Protein AF-A0A3B9QHI1-F1 (afdb_monomer_lite)

Structure (mmCIF, N/CA/C/O backbone):
data_AF-A0A3B9QHI1-F1
#
_entry.id   AF-A0A3B9QHI1-F1
#
loop_
_atom_site.group_PDB
_atom_site.id
_atom_site.type_symbol
_atom_site.label_atom_id
_atom_site.label_alt_id
_atom_site.label_comp_id
_atom_site.label_asym_id
_atom_site.label_entity_id
_atom_site.label_seq_id
_atom_site.pdbx_PDB_ins_code
_atom_site.Cartn_x
_atom_site.Cartn_y
_atom_site.Cartn_z
_atom_site.occupancy
_atom_site.B_iso_or_equiv
_atom_site.auth_seq_id
_atom_site.auth_comp_id
_atom_site.auth_asym_id
_atom_site.auth_atom_id
_atom_site.pdbx_PDB_model_num
ATOM 1 N N . ARG A 1 1 ? -18.632 -11.301 19.209 1.00 90.12 1 ARG A N 1
ATOM 2 C CA . ARG A 1 1 ? -17.151 -11.157 19.117 1.00 90.12 1 ARG A CA 1
ATOM 3 C C . ARG A 1 1 ? -16.697 -10.230 20.248 1.00 90.12 1 ARG A C 1
ATOM 5 O O . ARG A 1 1 ? -17.574 -9.635 20.858 1.00 90.12 1 ARG A O 1
ATOM 12 N N . ILE A 1 2 ? -15.401 -10.123 20.565 1.00 94.69 2 ILE A N 1
ATOM 13 C CA . ILE A 1 2 ? -14.924 -9.305 21.708 1.00 94.69 2 ILE A CA 1
ATOM 14 C C . ILE A 1 2 ? -15.295 -7.815 21.593 1.00 94.69 2 ILE A C 1
ATOM 16 O O . ILE A 1 2 ? -15.522 -7.154 22.594 1.00 94.69 2 ILE A O 1
ATOM 20 N N . ASP A 1 3 ? -15.435 -7.315 20.370 1.00 94.81 3 ASP A N 1
ATOM 21 C CA . ASP A 1 3 ? -15.789 -5.937 20.030 1.00 94.81 3 ASP A CA 1
ATOM 22 C C . ASP A 1 3 ? -17.287 -5.743 19.723 1.00 94.81 3 ASP A C 1
ATOM 24 O O . ASP A 1 3 ? -17.668 -4.775 19.073 1.00 94.81 3 ASP A O 1
ATOM 28 N N . GLY A 1 4 ? -18.147 -6.688 20.123 1.00 96.25 4 GLY A N 1
ATOM 29 C CA . GLY A 1 4 ? -19.610 -6.573 20.009 1.00 96.25 4 GLY A CA 1
ATOM 30 C C . GLY A 1 4 ? -20.208 -6.825 18.618 1.00 96.25 4 GLY A C 1
ATOM 31 O O . GLY A 1 4 ? -21.412 -7.034 18.514 1.00 96.25 4 GLY A O 1
ATOM 32 N N . ARG A 1 5 ? -19.390 -6.898 17.563 1.00 97.31 5 ARG A N 1
ATOM 33 C CA . ARG A 1 5 ? -19.866 -7.054 16.179 1.00 97.31 5 ARG A CA 1
ATOM 34 C C . ARG A 1 5 ? -20.458 -8.427 15.862 1.00 97.31 5 ARG A C 1
ATOM 36 O O . ARG A 1 5 ? -20.025 -9.455 16.412 1.00 97.31 5 ARG A O 1
ATOM 43 N N . ALA A 1 6 ? -21.360 -8.451 14.880 1.00 97.44 6 ALA A N 1
ATOM 44 C CA . ALA A 1 6 ? -21.867 -9.677 14.270 1.00 97.44 6 ALA A CA 1
ATOM 45 C C . ALA A 1 6 ? -20.784 -10.422 13.457 1.00 97.44 6 ALA A C 1
ATOM 47 O O . ALA A 1 6 ? -19.690 -9.916 13.169 1.00 97.44 6 ALA A O 1
ATOM 48 N N . THR A 1 7 ? -21.072 -11.669 13.079 1.00 96.94 7 THR A N 1
ATOM 49 C CA . THR A 1 7 ? -20.154 -12.505 12.282 1.00 96.94 7 THR A CA 1
ATOM 50 C C . THR A 1 7 ? -19.936 -11.958 10.871 1.00 96.94 7 THR A C 1
ATOM 52 O O . THR A 1 7 ? -18.851 -12.119 10.319 1.00 96.94 7 THR A O 1
ATOM 55 N N . ASN A 1 8 ? -20.931 -11.261 10.325 1.00 97.00 8 ASN A N 1
ATOM 56 C CA . ASN A 1 8 ? -20.933 -10.648 8.997 1.00 97.00 8 ASN A CA 1
ATOM 57 C C . ASN A 1 8 ? -20.693 -9.127 9.015 1.00 97.00 8 ASN A C 1
ATOM 59 O O . ASN A 1 8 ? -20.695 -8.495 7.963 1.00 97.00 8 ASN A O 1
ATOM 63 N N . GLU A 1 9 ? -20.487 -8.530 10.185 1.00 97.69 9 GLU A N 1
ATOM 64 C CA . GLU A 1 9 ? -20.316 -7.087 10.315 1.00 97.69 9 GLU A CA 1
ATOM 65 C C . GLU A 1 9 ? -18.841 -6.690 10.167 1.00 97.69 9 GLU A C 1
ATOM 67 O O . GLU A 1 9 ? -17.955 -7.182 10.879 1.00 97.69 9 GLU A O 1
ATOM 72 N N . VAL A 1 10 ? -18.563 -5.777 9.234 1.00 97.19 10 VAL A N 1
ATOM 73 C CA . VAL A 1 10 ? -17.227 -5.219 8.978 1.00 97.19 10 VAL A CA 1
ATOM 74 C C . VAL A 1 10 ? -16.997 -4.002 9.882 1.00 97.19 10 VAL A C 1
ATOM 76 O O . VAL A 1 10 ? -17.929 -3.272 10.195 1.00 97.19 10 VAL A O 1
ATOM 79 N N . ARG A 1 11 ? -15.751 -3.783 10.327 1.00 98.19 11 ARG A N 1
ATOM 80 C CA . ARG A 1 11 ? -15.374 -2.563 11.073 1.00 98.19 11 ARG A CA 1
ATOM 81 C C . ARG A 1 11 ? -15.601 -1.314 10.200 1.00 98.19 11 ARG A C 1
ATOM 83 O O . ARG A 1 11 ? -15.497 -1.450 8.981 1.00 98.19 11 ARG A O 1
ATOM 90 N N . PRO A 1 12 ? -15.815 -0.123 10.787 1.00 97.75 12 PRO A N 1
ATOM 91 C CA . PRO A 1 12 ? -15.927 1.124 10.033 1.00 97.75 12 PRO A CA 1
ATOM 92 C C . PRO A 1 12 ? -14.778 1.305 9.039 1.00 97.75 12 PRO A C 1
ATOM 94 O O . PRO A 1 12 ? -13.628 0.988 9.359 1.00 97.75 12 PRO A O 1
ATOM 97 N N . LEU A 1 13 ? -15.112 1.781 7.840 1.00 98.38 13 LEU A N 1
ATOM 98 C CA . LEU A 1 13 ? -14.196 1.945 6.715 1.00 98.38 13 LEU A CA 1
ATOM 99 C C . LEU A 1 13 ? -14.056 3.424 6.366 1.00 98.38 13 LEU A C 1
ATOM 101 O O . LEU A 1 13 ? -15.054 4.140 6.302 1.00 98.38 13 LEU A O 1
ATOM 105 N N . SER A 1 14 ? -12.836 3.845 6.060 1.00 98.44 14 SER A N 1
ATOM 106 C CA . SER A 1 14 ? -12.573 5.100 5.363 1.00 98.44 14 SER A CA 1
ATOM 107 C C . SER A 1 14 ? -11.465 4.907 4.333 1.00 98.44 14 SER A C 1
ATOM 109 O O . SER A 1 14 ? -10.597 4.036 4.459 1.00 98.44 14 SER A O 1
ATOM 111 N N . ALA A 1 15 ? -11.543 5.701 3.271 1.00 98.31 15 ALA A N 1
ATOM 112 C CA . ALA A 1 15 ? -10.564 5.725 2.203 1.00 98.31 15 ALA A CA 1
ATOM 113 C C . ALA A 1 15 ? -10.424 7.159 1.699 1.00 98.31 15 ALA A C 1
ATOM 115 O O . ALA A 1 15 ? -11.423 7.814 1.400 1.00 98.31 15 ALA A O 1
ATOM 116 N N . GLU A 1 16 ? -9.186 7.617 1.590 1.00 98.00 16 GLU A N 1
ATOM 117 C CA . GLU A 1 16 ? -8.834 8.929 1.065 1.00 98.00 16 GLU A CA 1
ATOM 118 C C . GLU A 1 16 ? -7.718 8.778 0.031 1.00 98.00 16 GLU A C 1
ATOM 120 O O . GLU A 1 16 ? -6.805 7.966 0.200 1.00 98.00 16 GLU A O 1
ATOM 125 N N . VAL A 1 17 ? -7.801 9.547 -1.053 1.00 97.94 17 VAL A N 1
ATOM 126 C CA . VAL A 1 17 ? -6.788 9.604 -2.116 1.00 97.94 17 VAL A CA 1
ATOM 127 C C . VAL A 1 17 ? -6.042 10.932 -2.047 1.00 97.94 17 VAL A C 1
ATOM 129 O O . VAL A 1 17 ? -6.572 11.908 -1.533 1.00 97.94 17 VAL A O 1
ATOM 132 N N . ALA A 1 18 ? -4.824 10.973 -2.588 1.00 96.19 18 ALA A N 1
ATOM 133 C CA . ALA A 1 18 ? -3.967 12.163 -2.585 1.00 96.19 18 ALA A CA 1
ATOM 134 C C . ALA A 1 18 ? -3.612 12.692 -1.174 1.00 96.19 18 ALA A C 1
ATOM 136 O O . ALA A 1 18 ? -3.323 13.874 -1.009 1.00 96.19 18 ALA A O 1
ATOM 137 N N . TYR A 1 19 ? -3.556 11.808 -0.170 1.00 97.00 19 TYR A N 1
ATOM 138 C CA . TYR A 1 19 ? -3.277 12.154 1.233 1.00 97.00 19 TYR A CA 1
ATOM 139 C C . TYR A 1 19 ? -1.910 12.834 1.457 1.00 97.00 19 TYR A C 1
ATOM 141 O O . TYR A 1 19 ? -1.772 13.711 2.301 1.00 97.00 19 TYR A O 1
ATOM 149 N N . VAL A 1 20 ? -0.883 12.457 0.683 1.00 95.75 20 VAL A N 1
ATOM 150 C CA . VAL A 1 20 ? 0.472 13.063 0.740 1.00 95.75 20 VAL A CA 1
ATOM 151 C C . VAL A 1 20 ? 0.587 14.292 -0.192 1.00 95.75 20 VAL A C 1
ATOM 153 O O . VAL A 1 20 ? 1.663 14.859 -0.391 1.00 95.75 20 VAL A O 1
ATOM 156 N N . GLY A 1 21 ? -0.532 14.729 -0.776 1.00 92.69 21 GLY A N 1
ATOM 157 C CA . GLY A 1 21 ? -0.589 15.814 -1.751 1.00 92.69 21 GLY A CA 1
ATOM 158 C C . GLY A 1 21 ? 0.126 15.487 -3.065 1.00 92.69 21 GLY A C 1
ATOM 159 O O . GLY A 1 21 ? 0.399 14.329 -3.387 1.00 92.69 21 GLY A O 1
ATOM 160 N N . GLU A 1 22 ? 0.451 16.536 -3.822 1.00 90.25 22 GLU A N 1
ATOM 161 C CA . GLU A 1 22 ? 1.016 16.450 -5.181 1.00 90.25 22 GLU A CA 1
ATOM 162 C C . GLU A 1 22 ? 2.497 16.033 -5.226 1.00 90.25 22 GLU A C 1
ATOM 164 O O . GLU A 1 22 ? 3.050 15.799 -6.297 1.00 90.25 22 GLU A O 1
ATOM 169 N N . THR A 1 23 ? 3.164 15.931 -4.071 1.00 94.38 23 THR A N 1
ATOM 170 C CA . THR A 1 23 ? 4.592 15.565 -4.003 1.00 94.38 23 THR A CA 1
ATOM 171 C C . THR A 1 23 ? 4.858 14.104 -4.372 1.00 94.38 23 THR A C 1
ATOM 173 O O . THR A 1 23 ? 5.952 13.769 -4.826 1.00 94.38 23 THR A O 1
ATOM 176 N N . ALA A 1 24 ? 3.863 13.230 -4.204 1.00 96.94 24 ALA A N 1
ATOM 177 C CA . ALA A 1 24 ? 3.903 11.848 -4.659 1.00 96.94 24 ALA A CA 1
ATOM 178 C C . ALA A 1 24 ? 3.124 11.692 -5.971 1.00 96.94 24 ALA A C 1
ATOM 180 O O . ALA A 1 24 ? 2.087 12.320 -6.157 1.00 96.94 24 ALA A O 1
ATOM 181 N N . HIS A 1 25 ? 3.553 10.773 -6.845 1.00 97.81 25 HIS A N 1
ATOM 182 C CA . HIS A 1 25 ? 2.799 10.460 -8.069 1.00 97.81 25 HIS A CA 1
ATOM 183 C C . HIS A 1 25 ? 1.394 9.914 -7.773 1.00 97.81 25 HIS A C 1
ATOM 185 O O . HIS A 1 25 ? 0.471 10.098 -8.560 1.00 97.81 25 HIS A O 1
ATOM 191 N N . GLY A 1 26 ? 1.236 9.221 -6.645 1.00 98.06 26 GLY A N 1
ATOM 192 C CA . GLY A 1 26 ? -0.059 8.819 -6.118 1.00 98.06 26 GLY A CA 1
ATOM 193 C C . GLY A 1 26 ? 0.049 8.450 -4.646 1.00 98.06 26 GLY A C 1
ATOM 194 O O . GLY A 1 26 ? 1.080 7.951 -4.198 1.00 98.06 26 GLY A O 1
ATOM 195 N N . SER A 1 27 ? -1.011 8.681 -3.879 1.00 98.38 27 SER A N 1
ATOM 196 C CA . SER A 1 27 ? -1.086 8.255 -2.481 1.00 98.38 27 SER A CA 1
ATOM 197 C C . SER A 1 27 ? -2.519 7.930 -2.076 1.00 98.38 27 SER A C 1
ATOM 199 O O . SER A 1 27 ? -3.472 8.424 -2.685 1.00 98.38 27 SER A O 1
ATOM 201 N N . GLY A 1 28 ? -2.667 7.093 -1.051 1.00 98.06 28 GLY A N 1
ATOM 202 C CA . GLY A 1 28 ? -3.963 6.798 -0.456 1.00 98.06 28 GLY A CA 1
ATOM 203 C C . GLY A 1 28 ? -3.850 6.301 0.980 1.00 98.06 28 GLY A C 1
ATOM 204 O O . GLY A 1 28 ? -2.978 5.485 1.292 1.00 98.06 28 GLY A O 1
ATOM 205 N N . LEU A 1 29 ? -4.744 6.790 1.837 1.00 98.31 29 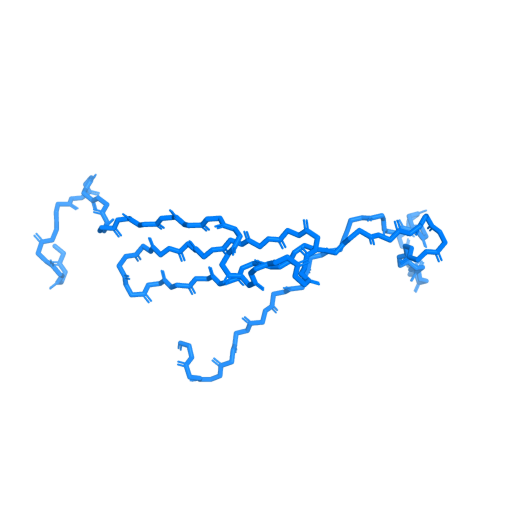LEU A N 1
ATOM 206 C CA . LEU A 1 29 ? -4.892 6.367 3.223 1.00 98.31 29 LEU A CA 1
ATOM 207 C C . LEU A 1 29 ? -6.146 5.501 3.333 1.00 98.31 29 LEU A C 1
ATOM 209 O O . LEU A 1 29 ? -7.252 5.945 3.028 1.00 98.31 29 LEU A O 1
ATOM 213 N N . PHE A 1 30 ? -5.969 4.253 3.752 1.00 98.62 30 PHE A N 1
ATOM 214 C CA . PHE A 1 30 ? -7.068 3.324 3.989 1.00 98.62 30 PHE A CA 1
ATOM 215 C C . PHE A 1 30 ? -7.132 2.967 5.465 1.00 98.62 30 PHE A C 1
ATOM 217 O O . PHE A 1 30 ? -6.109 2.648 6.076 1.00 98.62 30 PHE A O 1
ATOM 224 N N . GLN A 1 31 ? -8.339 2.949 6.022 1.00 98.69 31 GLN A N 1
ATOM 225 C CA . GLN A 1 31 ? -8.558 2.548 7.401 1.00 98.69 31 GLN A CA 1
ATOM 226 C C . GLN A 1 31 ? -9.767 1.625 7.534 1.00 98.69 31 GLN A C 1
ATOM 228 O O . GLN A 1 31 ? -10.821 1.831 6.933 1.00 98.69 31 GLN A O 1
ATOM 233 N N . ARG A 1 32 ? -9.602 0.587 8.358 1.00 98.56 32 ARG A N 1
ATOM 234 C CA . ARG A 1 32 ? -10.652 -0.360 8.736 1.00 98.56 32 ARG A CA 1
ATOM 235 C C . ARG A 1 32 ? -10.580 -0.648 10.232 1.00 98.56 32 ARG A C 1
ATOM 237 O O . ARG A 1 32 ? -9.824 -1.523 10.666 1.00 98.56 32 ARG A O 1
ATOM 244 N N . GLY A 1 33 ? -11.401 0.045 11.016 1.00 97.44 33 GLY A N 1
ATOM 245 C CA . GLY A 1 33 ? -11.247 0.112 12.471 1.00 97.44 33 GLY A CA 1
ATOM 246 C C . GLY A 1 33 ? -9.884 0.699 12.843 1.00 97.44 33 GLY A C 1
ATOM 247 O O . GLY A 1 33 ? -9.505 1.743 12.326 1.00 97.44 33 GLY A O 1
ATOM 248 N N . GLU A 1 34 ? -9.125 0.007 13.689 1.00 97.38 34 GLU A N 1
ATOM 249 C CA . GLU A 1 34 ? -7.775 0.435 14.101 1.00 97.38 34 GLU A CA 1
ATOM 250 C C . GLU A 1 34 ? -6.677 0.070 13.091 1.00 97.38 34 GLU A C 1
ATOM 252 O O . GLU A 1 34 ? -5.561 0.559 13.180 1.00 97.38 34 GLU A O 1
ATOM 257 N N . THR A 1 35 ? -6.974 -0.770 12.093 1.00 98.12 35 THR A N 1
ATOM 258 C CA . THR A 1 35 ? -6.003 -1.073 11.036 1.00 98.12 35 THR A CA 1
ATOM 259 C C . THR A 1 35 ? -5.953 0.092 10.052 1.00 98.12 35 THR A C 1
ATOM 261 O O . THR A 1 35 ? -6.930 0.301 9.329 1.00 98.12 35 THR A O 1
ATOM 264 N N . GLN A 1 36 ? -4.826 0.801 9.987 1.00 98.50 36 GLN A N 1
ATOM 265 C CA . GLN A 1 36 ? -4.591 1.898 9.046 1.00 98.50 36 GLN A CA 1
ATOM 266 C C . GLN A 1 36 ? -3.356 1.616 8.180 1.00 98.50 36 GLN A C 1
ATOM 268 O O . GLN A 1 36 ? -2.354 1.098 8.664 1.00 98.50 36 GLN A O 1
ATOM 273 N N . VAL A 1 37 ? -3.439 1.935 6.886 1.00 98.38 37 VAL A N 1
ATOM 274 C CA . VAL A 1 37 ? -2.331 1.787 5.933 1.00 98.38 37 VAL A CA 1
ATOM 275 C C . VAL A 1 37 ? -2.240 3.029 5.056 1.00 98.38 37 VAL A C 1
ATOM 277 O O . VAL A 1 37 ? -3.210 3.393 4.388 1.00 98.38 37 VAL A O 1
ATOM 280 N N .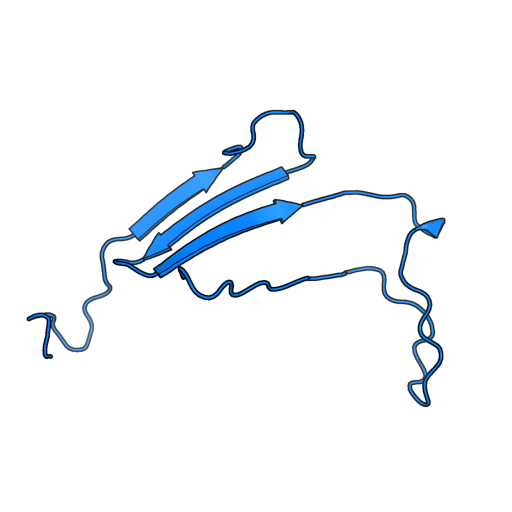 LEU A 1 38 ? -1.055 3.639 5.019 1.00 98.19 38 LEU A N 1
ATOM 281 C CA . LEU A 1 38 ? -0.695 4.670 4.051 1.00 98.19 38 LEU A CA 1
ATOM 282 C C . LEU A 1 38 ? 0.067 4.029 2.887 1.00 98.19 38 LEU A C 1
ATOM 284 O O . LEU A 1 38 ? 1.117 3.423 3.086 1.00 98.19 38 LEU A O 1
ATOM 288 N N . ASN A 1 39 ? -0.447 4.196 1.671 1.00 98.19 39 ASN A N 1
ATOM 289 C CA . ASN A 1 39 ? 0.205 3.748 0.445 1.00 98.19 39 ASN A CA 1
ATOM 290 C C . ASN A 1 39 ? 0.709 4.950 -0.350 1.00 98.19 39 ASN A C 1
ATOM 292 O O . ASN A 1 39 ? -0.010 5.937 -0.517 1.00 98.19 39 ASN A O 1
ATOM 296 N N . VAL A 1 40 ? 1.922 4.839 -0.889 1.00 98.25 40 VAL A N 1
ATOM 297 C CA . VAL A 1 40 ? 2.529 5.840 -1.772 1.00 98.25 40 VAL A CA 1
ATOM 298 C C . VAL A 1 40 ? 3.030 5.139 -3.027 1.00 98.25 40 VAL A C 1
ATOM 300 O O . VAL A 1 40 ? 3.725 4.129 -2.955 1.00 98.25 40 VAL A O 1
ATOM 303 N N . THR A 1 41 ? 2.647 5.666 -4.184 1.00 98.12 41 THR A N 1
ATOM 304 C CA . THR A 1 41 ? 3.021 5.156 -5.502 1.00 98.12 41 THR A CA 1
ATOM 305 C C . THR A 1 41 ? 4.070 6.061 -6.123 1.00 98.12 41 THR A C 1
ATOM 307 O O . THR A 1 41 ? 3.916 7.283 -6.156 1.00 98.12 41 THR A O 1
ATOM 310 N N . THR A 1 42 ? 5.100 5.440 -6.691 1.00 98.00 42 THR A N 1
ATOM 311 C CA . THR A 1 42 ? 6.139 6.123 -7.460 1.00 98.00 42 THR A CA 1
ATOM 312 C C . THR A 1 42 ? 6.201 5.536 -8.863 1.00 98.00 42 THR A C 1
ATOM 314 O O . THR A 1 42 ? 6.295 4.322 -9.026 1.00 98.00 42 THR A O 1
ATOM 317 N N . LEU A 1 43 ? 6.171 6.400 -9.876 1.00 97.88 43 LEU A N 1
ATOM 318 C CA . LEU A 1 43 ? 6.399 6.047 -11.269 1.00 97.88 43 LEU A CA 1
ATOM 319 C C . LEU A 1 43 ? 7.852 6.356 -11.633 1.00 97.88 43 LEU A C 1
ATOM 321 O O . LEU A 1 43 ? 8.370 7.426 -11.321 1.00 97.88 43 LEU A O 1
ATOM 325 N N . GLY A 1 44 ? 8.510 5.400 -12.280 1.00 97.06 44 GLY A N 1
ATOM 326 C CA . GLY A 1 44 ? 9.877 5.528 -12.770 1.00 97.06 44 GLY A CA 1
ATOM 327 C C . GLY A 1 44 ? 9.979 5.081 -14.223 1.00 97.06 44 GLY A C 1
ATOM 328 O O . GLY A 1 44 ? 9.080 4.432 -14.760 1.00 97.06 44 GLY A O 1
ATOM 329 N N . MET A 1 45 ? 11.092 5.421 -14.867 1.00 98.06 45 MET A N 1
ATOM 330 C CA . MET A 1 45 ? 11.425 4.889 -16.192 1.00 98.06 45 MET A CA 1
ATOM 331 C C . MET A 1 45 ? 11.688 3.378 -16.107 1.00 98.06 45 MET A C 1
ATOM 333 O O . MET A 1 45 ? 12.146 2.903 -15.072 1.00 98.06 45 MET A O 1
ATOM 337 N N . SER A 1 46 ? 11.533 2.631 -17.206 1.00 95.38 46 SER A N 1
ATOM 338 C CA . SER A 1 46 ? 11.821 1.183 -17.236 1.00 95.38 46 SER A CA 1
ATOM 339 C C . SER A 1 46 ? 13.235 0.826 -16.765 1.00 95.38 46 SER A C 1
ATOM 341 O O . SER A 1 46 ? 13.422 -0.210 -16.147 1.00 95.38 46 SER A O 1
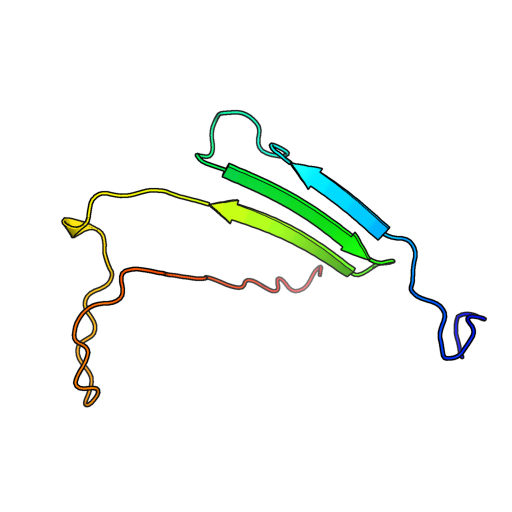ATOM 343 N N . ARG A 1 47 ? 14.227 1.708 -16.960 1.00 96.25 47 ARG A N 1
ATOM 344 C CA . ARG A 1 47 ? 15.597 1.512 -16.442 1.00 96.25 47 ARG A CA 1
ATOM 345 C C . ARG A 1 47 ? 15.709 1.484 -14.909 1.00 96.25 47 ARG A C 1
ATOM 347 O O . ARG A 1 47 ? 16.777 1.177 -14.400 1.00 96.25 47 ARG A O 1
ATOM 354 N N . MET A 1 48 ? 14.658 1.890 -14.197 1.00 97.50 48 MET A N 1
ATOM 355 C CA . MET A 1 48 ? 14.578 1.908 -12.733 1.00 97.50 48 MET A CA 1
ATOM 356 C C . MET A 1 48 ? 13.871 0.667 -12.175 1.00 97.50 48 MET A C 1
ATOM 358 O O . MET A 1 48 ? 13.637 0.595 -10.970 1.00 97.50 48 MET A O 1
ATOM 362 N N . GLU A 1 49 ? 13.482 -0.285 -13.028 1.00 97.25 49 GLU A N 1
ATOM 363 C CA . GLU A 1 49 ? 12.997 -1.580 -12.562 1.00 97.25 49 GLU A CA 1
ATOM 364 C C . GLU A 1 49 ? 14.095 -2.333 -11.800 1.00 97.25 49 GLU A C 1
ATOM 366 O O . GLU A 1 49 ? 15.290 -2.137 -12.033 1.00 97.25 49 GLU A O 1
ATOM 371 N N . GLN A 1 50 ? 13.692 -3.200 -10.874 1.00 97.50 50 GLN A N 1
ATOM 372 C CA . GLN A 1 50 ? 14.648 -3.955 -10.075 1.00 97.50 50 GLN A CA 1
ATOM 373 C C . GLN A 1 50 ? 15.254 -5.082 -10.914 1.00 97.50 50 GLN A C 1
ATOM 375 O O . GLN A 1 50 ? 14.523 -5.932 -11.422 1.00 97.50 50 GLN A O 1
ATOM 380 N N . LEU A 1 51 ? 16.585 -5.115 -11.002 1.00 96.81 51 LEU A N 1
ATOM 381 C CA . LEU A 1 51 ? 17.322 -6.288 -11.465 1.00 96.81 51 LEU A CA 1
ATOM 382 C C . LEU A 1 51 ? 17.372 -7.329 -10.344 1.00 96.81 51 LEU A C 1
ATOM 384 O O . LEU A 1 51 ? 17.601 -6.993 -9.180 1.00 96.81 51 LEU A O 1
ATOM 388 N N . ILE A 1 52 ? 17.135 -8.586 -10.697 1.00 96.62 52 ILE A N 1
ATOM 389 C CA . ILE A 1 52 ? 17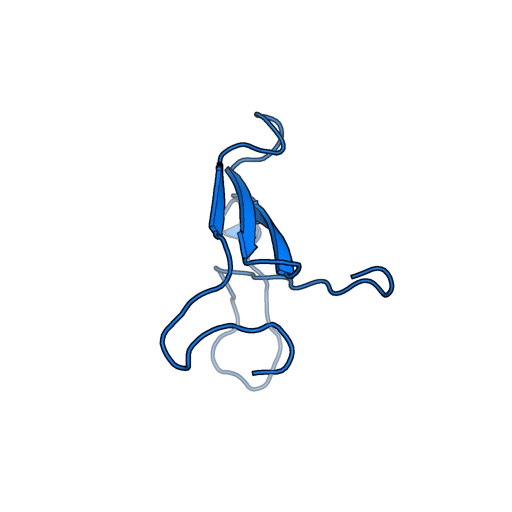.091 -9.719 -9.780 1.00 96.62 52 ILE A CA 1
ATOM 390 C C . ILE A 1 52 ? 18.090 -10.757 -10.278 1.00 96.62 52 ILE A C 1
ATOM 392 O O . ILE A 1 52 ? 17.891 -11.353 -11.328 1.00 96.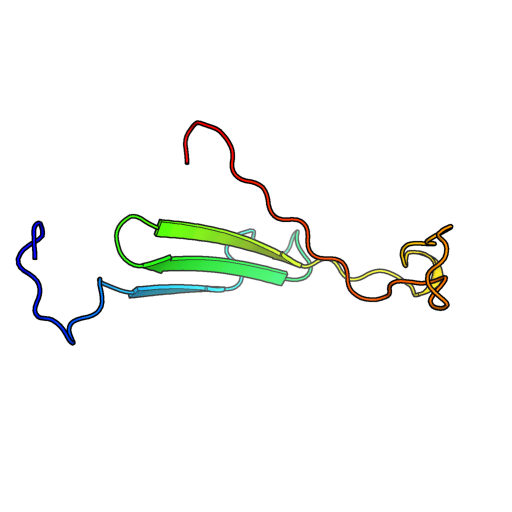62 52 ILE A O 1
ATOM 396 N N . ASP A 1 53 ? 19.139 -10.993 -9.495 1.00 95.62 53 ASP A N 1
ATOM 397 C CA . ASP A 1 53 ? 20.101 -12.064 -9.746 1.00 95.62 53 ASP A CA 1
ATOM 398 C C . ASP A 1 53 ? 19.826 -13.220 -8.781 1.00 95.62 53 ASP A C 1
ATOM 400 O O . ASP A 1 53 ? 20.241 -13.225 -7.621 1.00 95.62 53 ASP A O 1
ATOM 404 N N . THR A 1 54 ? 18.989 -14.152 -9.232 1.00 95.94 54 THR A N 1
ATOM 405 C CA . THR A 1 54 ? 18.608 -15.354 -8.484 1.00 95.94 54 THR A CA 1
ATOM 406 C C . THR A 1 54 ? 18.456 -16.522 -9.457 1.00 95.94 54 THR A C 1
ATOM 408 O O . THR A 1 54 ? 18.543 -16.349 -10.666 1.00 95.94 54 THR A O 1
ATOM 411 N N . LEU A 1 55 ? 18.141 -17.718 -8.954 1.00 95.88 55 LEU A N 1
ATOM 412 C CA . LEU A 1 55 ? 17.813 -18.871 -9.805 1.00 95.88 55 LEU A CA 1
ATOM 413 C C . LEU A 1 55 ? 16.459 -18.737 -10.533 1.00 95.88 55 LEU A C 1
ATOM 415 O O . LEU A 1 55 ? 16.082 -19.628 -11.295 1.00 95.88 55 LEU A O 1
ATOM 419 N N . ASN A 1 56 ? 15.691 -17.673 -10.273 1.00 94.06 56 ASN A N 1
ATOM 420 C CA . ASN A 1 56 ? 14.444 -17.419 -10.982 1.00 94.06 56 ASN A CA 1
ATOM 421 C C . ASN A 1 56 ? 14.737 -17.028 -12.443 1.00 94.06 56 ASN A C 1
ATOM 423 O O . ASN A 1 56 ? 15.632 -16.220 -12.672 1.00 94.06 56 ASN A O 1
ATOM 427 N N . PRO A 1 57 ? 13.966 -17.523 -13.428 1.00 93.50 57 PRO A N 1
ATOM 428 C CA . PRO A 1 57 ? 14.140 -17.125 -14.826 1.00 93.50 57 PRO A CA 1
ATOM 429 C C . PRO A 1 57 ? 13.834 -15.642 -15.094 1.00 93.50 57 PRO A C 1
ATOM 431 O O . PRO A 1 57 ? 14.226 -15.127 -16.136 1.00 93.50 57 PRO A O 1
ATOM 434 N N . ASN A 1 58 ? 13.119 -14.958 -14.194 1.00 92.88 58 ASN A N 1
ATOM 435 C CA . ASN A 1 58 ? 12.858 -13.527 -14.309 1.00 92.88 58 ASN A CA 1
ATOM 436 C C . ASN A 1 58 ? 13.994 -12.730 -13.660 1.00 92.88 58 ASN A C 1
ATOM 438 O O . ASN A 1 58 ? 14.126 -12.707 -12.435 1.00 92.88 58 ASN A O 1
ATOM 442 N N . ASP A 1 59 ? 14.751 -12.020 -14.489 1.00 95.94 59 ASP A N 1
ATOM 443 C CA . ASP A 1 59 ? 15.876 -11.167 -14.096 1.00 95.94 59 ASP A CA 1
ATOM 444 C C . ASP A 1 59 ? 15.463 -9.714 -13.793 1.00 95.94 59 ASP A C 1
ATOM 446 O O . ASP A 1 59 ? 16.274 -8.904 -13.340 1.00 95.94 59 ASP A O 1
ATOM 450 N N . ARG A 1 60 ? 14.197 -9.363 -14.051 1.00 96.00 60 ARG A N 1
ATOM 451 C CA . ARG A 1 60 ? 13.653 -8.004 -13.946 1.00 96.00 60 ARG A CA 1
ATOM 452 C C . ARG A 1 60 ? 12.304 -7.990 -13.249 1.00 96.00 60 ARG A C 1
ATOM 454 O O . ARG A 1 60 ? 11.435 -8.826 -13.501 1.00 96.00 60 ARG A O 1
ATOM 461 N N . LYS A 1 61 ? 12.087 -6.978 -12.410 1.00 96.94 61 LYS A N 1
ATOM 462 C CA . LYS A 1 61 ? 10.826 -6.751 -11.701 1.00 96.94 61 LYS A CA 1
ATOM 463 C C . LYS A 1 61 ? 10.340 -5.320 -11.893 1.00 96.94 61 LYS A C 1
ATOM 465 O O . LYS A 1 61 ? 10.788 -4.384 -11.233 1.00 96.94 61 LYS A O 1
ATOM 470 N N . ARG A 1 62 ? 9.354 -5.187 -12.786 1.00 96.25 62 ARG A N 1
ATOM 471 C CA . ARG A 1 62 ? 8.703 -3.917 -13.142 1.00 96.25 62 ARG A CA 1
ATOM 472 C C . ARG A 1 62 ? 7.815 -3.347 -12.031 1.00 96.25 62 ARG A C 1
ATOM 474 O O . ARG A 1 62 ? 7.724 -2.133 -11.893 1.00 96.25 62 ARG A O 1
ATOM 481 N N . TYR A 1 63 ? 7.138 -4.203 -11.263 1.00 97.56 63 TYR A N 1
ATOM 482 C CA . TYR A 1 63 ? 6.277 -3.791 -10.150 1.00 97.56 63 TYR A CA 1
ATOM 483 C C . TYR A 1 63 ? 6.919 -4.155 -8.814 1.00 97.56 63 TYR A C 1
ATOM 485 O O . TYR A 1 63 ? 7.179 -5.326 -8.535 1.00 97.56 63 TYR A O 1
ATOM 493 N N . MET A 1 64 ? 7.144 -3.144 -7.981 1.00 98.00 64 MET A N 1
ATOM 494 C CA . MET A 1 64 ? 7.739 -3.278 -6.657 1.00 98.00 64 MET A CA 1
ATOM 495 C C . MET A 1 64 ? 6.726 -2.830 -5.605 1.00 98.00 64 MET A C 1
ATOM 497 O O . MET A 1 64 ? 6.108 -1.777 -5.743 1.00 98.00 64 MET A O 1
ATOM 501 N N . HIS A 1 65 ? 6.570 -3.633 -4.554 1.00 98.25 65 HIS A N 1
ATOM 502 C CA . HIS A 1 65 ? 5.710 -3.333 -3.416 1.00 98.25 65 HIS A CA 1
ATOM 503 C C . HIS A 1 65 ? 6.518 -3.529 -2.138 1.00 98.25 65 HIS A C 1
ATOM 505 O O . HIS A 1 65 ? 7.002 -4.631 -1.872 1.00 98.25 65 HIS A O 1
ATOM 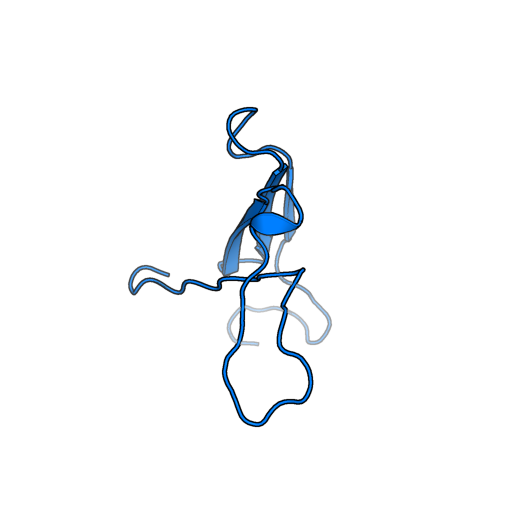511 N N . HIS A 1 66 ? 6.683 -2.451 -1.377 1.00 98.44 66 HIS A N 1
ATOM 512 C CA . HIS A 1 66 ? 7.400 -2.455 -0.109 1.00 98.44 66 HIS A CA 1
ATOM 513 C C . HIS A 1 66 ? 6.391 -2.295 1.024 1.00 98.44 66 HIS A C 1
ATOM 515 O O . HIS A 1 66 ? 5.688 -1.290 1.094 1.00 98.44 66 HIS A O 1
ATOM 521 N N . TYR A 1 67 ? 6.323 -3.298 1.895 1.00 98.31 67 TYR A N 1
ATOM 522 C CA . TYR A 1 67 ? 5.469 -3.293 3.074 1.00 98.31 67 TYR A CA 1
ATOM 523 C C . TYR A 1 67 ? 6.322 -3.023 4.312 1.00 98.31 67 TYR A C 1
ATOM 525 O O . TYR A 1 67 ? 7.281 -3.749 4.567 1.00 98.31 67 TYR A O 1
ATOM 533 N N . ASN A 1 68 ? 5.959 -1.991 5.072 1.00 98.38 68 ASN A N 1
ATOM 534 C CA . ASN A 1 68 ? 6.621 -1.624 6.318 1.00 98.38 68 ASN A CA 1
ATOM 535 C C . ASN A 1 68 ? 5.630 -1.774 7.476 1.00 98.38 68 ASN A C 1
ATOM 537 O O . ASN A 1 68 ? 4.500 -1.299 7.378 1.00 98.38 68 ASN A O 1
ATOM 541 N N . PHE A 1 69 ? 6.071 -2.396 8.569 1.00 98.19 69 PHE A N 1
ATOM 542 C CA . PHE A 1 69 ? 5.297 -2.542 9.803 1.00 98.19 69 PHE A CA 1
ATOM 543 C C . PHE A 1 69 ? 6.144 -2.072 10.992 1.00 98.19 69 PHE A C 1
ATOM 545 O O . PHE A 1 69 ? 6.843 -2.877 11.614 1.00 98.19 69 PHE A O 1
ATOM 552 N N . PRO A 1 70 ? 6.205 -0.755 11.244 1.00 97.50 70 PRO A N 1
ATOM 553 C CA . PRO A 1 70 ? 7.001 -0.235 12.343 1.00 97.50 70 PRO A CA 1
ATOM 554 C C . PRO A 1 70 ? 6.403 -0.634 13.708 1.00 97.50 70 PRO A C 1
ATOM 556 O O . PRO A 1 70 ? 5.194 -0.812 13.806 1.00 97.50 70 PRO A O 1
ATOM 559 N N . PRO A 1 71 ? 7.199 -0.720 14.792 1.00 97.38 71 PRO A N 1
ATOM 560 C CA . PRO A 1 71 ? 6.725 -1.214 16.096 1.00 97.38 71 PRO A CA 1
ATOM 561 C C . PRO A 1 71 ? 5.597 -0.412 16.764 1.00 97.38 71 PRO A C 1
ATOM 563 O O . PRO A 1 71 ? 5.008 -0.891 17.724 1.00 97.38 71 PRO A O 1
ATOM 566 N N . PHE A 1 72 ? 5.330 0.813 16.303 1.00 95.12 72 PHE A N 1
ATOM 567 C CA . PHE A 1 72 ? 4.218 1.647 16.773 1.00 95.12 72 PHE A CA 1
ATOM 568 C C . PHE A 1 72 ? 2.901 1.395 16.016 1.00 95.12 72 PHE A C 1
ATOM 570 O O . PHE A 1 72 ? 1.931 2.113 16.251 1.00 95.12 72 PHE A O 1
ATOM 577 N N . SER A 1 73 ? 2.899 0.455 15.062 1.00 83.12 73 SER A N 1
ATOM 578 C CA . SER A 1 73 ? 1.718 0.043 14.285 1.00 83.12 73 SER A CA 1
ATOM 579 C C . SER A 1 73 ? 0.822 -0.939 15.023 1.00 83.12 73 SER A C 1
ATOM 581 O O . SER A 1 73 ? 1.336 -1.689 15.881 1.00 83.12 73 SER A O 1
#

Foldseek 3Di:
DVVPDDPPDWADWDKDWCPVPPPAPIWMWIDTHPDIDIDTDHDDDLVPWDADDDPDPDRTHPDDDDDDDDPVD

Radius of gyration: 17.8 Å; chains: 1; bounding box: 42×35×39 Å

pLDDT: mean 96.72, std 2.4, range [83.12, 98.69]

Secondary structure (DSSP, 8-state):
-TTS--TTPPPPEEEEESTTGGGSSEEEEEEETTEEEEEEE----GGGSEE--SSSS--EES--------TT-

Sequence (73 aa):
RIDGRATNEVRPLSAEVAYVGETAHGSGLFQRGETQVLNVTTLGMSRMEQLIDTLNPNDRKRYMHHYNFPPFS